Protein AF-A0A1V5JPL6-F1 (afdb_monomer_lite)

Secondary structure (DSSP, 8-state):
-EEEEETTEEEEE-TTTTT---EE-EEEEEEPSSTT---EEEEEE-TTS-EEEEE-STT---EESSPEEE---TTT--SEEEEETTEEE---TT---EEE-

Foldseek 3Di:
DDFDADPQGTWAFDPPPPVGGDTDWDFPPFADLEPPGRFTWTWDADPVRQIWIATPDPPGPQIGSFDWAQDADPPRGGRTFGDDPQKTARSYPVDGDIGGD

pLDDT: mean 85.3, std 4.7, range [61.38, 92.12]

Sequence (101 aa):
MQVRKGKRGPFLGCSNYPNCKNIMPMSLGFKCPKPDCEGEIVQQLSKRGKMFYACNKEGCDFISWTRPVEGECPDCGAKFLIKKGDKLVCPNPDCGHARED

Structure (mmCIF, N/CA/C/O backbone):
data_AF-A0A1V5JPL6-F1
#
_entry.id   AF-A0A1V5JPL6-F1
#
loop_
_atom_site.group_PDB
_atom_site.id
_atom_site.type_symbol
_atom_site.label_atom_id
_atom_site.label_alt_id
_atom_site.label_comp_id
_atom_site.label_asym_id
_atom_site.label_entity_id
_atom_site.label_seq_id
_atom_site.pdbx_PDB_ins_code
_atom_site.Cartn_x
_atom_site.Cartn_y
_atom_site.Cartn_z
_atom_site.occupancy
_atom_site.B_iso_or_equiv
_atom_site.auth_seq_id
_atom_site.auth_comp_id
_atom_site.auth_asym_id
_atom_site.auth_atom_id
_atom_site.pdbx_PDB_model_num
ATOM 1 N N . MET A 1 1 ? 17.466 12.613 -10.156 1.00 78.00 1 MET A N 1
ATOM 2 C CA . MET A 1 1 ? 16.962 11.227 -10.027 1.00 78.00 1 MET A CA 1
ATOM 3 C C . MET A 1 1 ? 16.241 10.833 -11.303 1.00 78.00 1 MET A C 1
ATOM 5 O O . MET A 1 1 ? 15.792 11.720 -12.014 1.00 78.00 1 MET A O 1
ATOM 9 N N . GLN A 1 2 ? 16.142 9.537 -11.601 1.00 84.06 2 GLN A N 1
ATOM 10 C CA . GLN A 1 2 ? 15.427 9.016 -12.771 1.00 84.06 2 GLN A CA 1
ATOM 11 C C . GLN A 1 2 ? 14.633 7.758 -12.404 1.00 84.06 2 GLN A C 1
ATOM 13 O O . GLN A 1 2 ? 15.089 6.960 -11.580 1.00 84.06 2 GLN A O 1
ATOM 18 N N . VAL A 1 3 ? 13.464 7.570 -13.023 1.00 84.31 3 VAL A N 1
ATOM 19 C CA . VAL A 1 3 ? 12.680 6.334 -12.894 1.00 84.31 3 VAL A CA 1
ATOM 20 C C . VAL A 1 3 ? 13.380 5.233 -13.684 1.00 84.31 3 VAL A C 1
ATOM 22 O O . VAL A 1 3 ? 13.599 5.353 -14.887 1.00 84.31 3 VAL A O 1
ATOM 25 N N . ARG A 1 4 ? 13.751 4.151 -13.004 1.00 83.12 4 ARG A N 1
ATOM 26 C CA . ARG A 1 4 ? 14.427 2.987 -13.588 1.00 83.12 4 ARG A CA 1
ATOM 27 C C . ARG A 1 4 ? 13.552 1.755 -13.408 1.00 83.12 4 ARG A C 1
ATOM 29 O O . ARG A 1 4 ? 12.829 1.658 -12.426 1.00 83.12 4 ARG A O 1
ATOM 36 N N . LYS A 1 5 ? 13.615 0.796 -14.333 1.00 82.50 5 LYS A N 1
ATOM 37 C CA . LYS A 1 5 ? 12.899 -0.486 -14.215 1.00 82.50 5 LYS A CA 1
ATOM 38 C C . LYS A 1 5 ? 13.822 -1.543 -13.609 1.00 82.50 5 LYS A C 1
ATOM 40 O O . LYS A 1 5 ? 14.918 -1.765 -14.111 1.00 82.50 5 LYS A O 1
ATOM 45 N N . GLY A 1 6 ? 13.381 -2.192 -12.535 1.00 78.06 6 GLY A N 1
ATOM 46 C CA . GLY A 1 6 ? 14.061 -3.335 -11.929 1.00 78.06 6 GLY A CA 1
ATOM 47 C C . GLY A 1 6 ? 13.170 -4.576 -11.899 1.00 78.06 6 GLY A C 1
ATOM 48 O O . GLY A 1 6 ? 11.983 -4.515 -12.209 1.00 78.06 6 GLY A O 1
ATOM 49 N N . LYS A 1 7 ? 13.724 -5.708 -11.445 1.00 76.94 7 LYS A N 1
ATOM 50 C CA . LYS A 1 7 ? 12.992 -6.988 -11.317 1.00 76.94 7 LYS A CA 1
ATOM 51 C C . LYS A 1 7 ? 11.719 -6.904 -10.464 1.00 76.94 7 LYS A C 1
ATOM 53 O O . LYS A 1 7 ? 10.834 -7.733 -10.605 1.00 76.94 7 LYS A O 1
ATOM 58 N N . ARG A 1 8 ? 11.648 -5.931 -9.554 1.00 73.50 8 ARG A N 1
ATOM 59 C CA . ARG A 1 8 ? 10.542 -5.743 -8.601 1.00 73.50 8 ARG A CA 1
ATOM 60 C C . ARG A 1 8 ? 9.619 -4.575 -8.977 1.00 73.50 8 ARG A C 1
ATOM 62 O O . ARG A 1 8 ? 8.783 -4.165 -8.179 1.00 73.50 8 ARG A O 1
ATOM 69 N N . GLY A 1 9 ? 9.771 -4.040 -10.189 1.00 74.94 9 GLY A N 1
ATOM 70 C CA . GLY A 1 9 ? 9.022 -2.893 -10.689 1.00 74.94 9 GLY A CA 1
ATOM 71 C C . GLY A 1 9 ? 9.883 -1.644 -10.897 1.00 74.94 9 GLY A C 1
ATOM 72 O O . GLY A 1 9 ? 11.110 -1.690 -10.740 1.00 74.94 9 GLY A O 1
ATOM 73 N N . PRO A 1 10 ? 9.251 -0.535 -11.313 1.00 81.31 10 PRO A N 1
ATOM 74 C CA . PRO A 1 10 ? 9.916 0.752 -11.442 1.00 81.31 10 PRO A CA 1
ATOM 75 C C . PRO A 1 10 ? 10.308 1.303 -10.066 1.00 81.31 10 PRO A C 1
ATOM 77 O O . PRO A 1 10 ? 9.562 1.127 -9.112 1.00 81.31 10 PRO A O 1
ATOM 80 N N . PHE A 1 11 ? 11.463 1.959 -9.975 1.00 83.38 11 PHE A N 1
ATOM 81 C CA . PHE A 1 11 ? 11.964 2.606 -8.763 1.00 83.38 11 PHE A CA 1
ATOM 82 C C . PHE A 1 11 ? 12.643 3.939 -9.100 1.00 83.38 11 PHE A C 1
ATOM 84 O O . PHE A 1 11 ? 13.192 4.110 -10.194 1.00 83.38 11 PHE A O 1
ATOM 91 N N . LEU A 1 12 ? 12.644 4.879 -8.152 1.00 84.50 12 LEU A N 1
ATOM 92 C CA . LEU A 1 12 ? 13.303 6.173 -8.317 1.00 84.50 12 LEU A CA 1
ATOM 93 C C . LEU A 1 12 ? 14.777 6.070 -7.907 1.00 84.50 12 LEU A C 1
ATOM 95 O O . LEU A 1 12 ? 15.106 5.988 -6.726 1.00 84.50 12 LEU A O 1
ATOM 99 N N . GLY A 1 13 ? 15.675 6.048 -8.891 1.00 85.88 13 GLY A N 1
ATOM 100 C CA . GLY A 1 13 ? 17.111 5.886 -8.674 1.00 85.88 13 GLY A CA 1
ATOM 101 C C . GLY A 1 13 ? 17.913 7.180 -8.819 1.00 85.88 13 GLY A C 1
ATOM 102 O O . GLY A 1 13 ? 17.520 8.128 -9.508 1.00 85.88 13 GLY A O 1
ATOM 103 N N . CYS A 1 14 ? 19.100 7.190 -8.214 1.00 85.56 14 CYS A N 1
ATOM 104 C CA . CYS A 1 14 ? 20.169 8.146 -8.501 1.00 85.56 14 CYS A CA 1
ATOM 105 C C . CYS A 1 14 ? 20.430 8.281 -10.019 1.00 85.56 14 CYS A C 1
ATOM 107 O O . CYS A 1 14 ? 20.399 7.295 -10.763 1.00 85.56 14 CYS A O 1
ATOM 109 N N . SER A 1 15 ? 20.746 9.494 -10.489 1.00 85.56 15 SER A N 1
ATOM 110 C CA . SER A 1 15 ? 21.099 9.714 -11.903 1.00 85.56 15 SER A CA 1
ATOM 111 C C . SER A 1 15 ? 22.357 8.919 -12.290 1.00 85.56 15 SER A C 1
ATOM 113 O O . SER A 1 15 ? 22.377 8.293 -13.343 1.00 85.56 15 SER A O 1
ATOM 115 N N . ASN A 1 16 ? 23.339 8.833 -11.383 1.00 86.25 16 ASN A N 1
ATOM 116 C CA . ASN A 1 16 ? 24.617 8.133 -11.572 1.00 86.25 16 ASN A CA 1
ATOM 117 C C . ASN A 1 16 ? 24.575 6.627 -11.206 1.00 86.25 16 ASN A C 1
ATOM 119 O O . ASN A 1 16 ? 25.544 6.060 -10.706 1.00 86.25 16 ASN A O 1
ATOM 123 N N . TYR A 1 17 ? 23.426 5.967 -11.355 1.00 81.31 17 TYR A N 1
ATOM 124 C CA . TYR A 1 17 ? 23.316 4.512 -11.179 1.00 81.31 17 TYR A CA 1
ATOM 125 C C . TYR A 1 17 ? 24.042 3.792 -12.336 1.00 81.31 17 TYR A C 1
ATOM 127 O O . TYR A 1 17 ? 23.856 4.214 -13.480 1.00 81.31 17 TYR A O 1
ATOM 135 N N . PRO A 1 18 ? 24.825 2.716 -12.098 1.00 79.81 18 PRO A N 1
ATOM 136 C CA . PRO A 1 18 ? 24.884 1.878 -10.889 1.00 79.81 18 PRO A CA 1
ATOM 137 C C . PRO A 1 18 ? 25.897 2.308 -9.810 1.00 79.81 18 PRO A C 1
ATOM 139 O O . PRO A 1 18 ? 25.935 1.671 -8.756 1.00 79.81 18 PRO A O 1
ATOM 142 N N . ASN A 1 19 ? 26.684 3.368 -10.035 1.00 84.12 19 ASN A N 1
ATOM 143 C CA . ASN A 1 19 ? 27.687 3.851 -9.073 1.00 84.12 19 ASN A CA 1
ATOM 144 C C . ASN A 1 19 ? 27.043 4.401 -7.787 1.00 84.12 19 ASN A C 1
ATOM 146 O O . ASN A 1 19 ? 27.504 4.112 -6.688 1.00 84.12 19 ASN A O 1
ATOM 150 N N . CYS A 1 20 ? 25.924 5.124 -7.906 1.00 82.56 20 CYS A N 1
ATOM 151 C CA . CYS A 1 20 ? 25.061 5.468 -6.774 1.00 82.56 20 CYS A CA 1
ATOM 152 C C . CYS A 1 20 ? 23.842 4.532 -6.731 1.00 82.56 20 CYS A C 1
ATOM 154 O O . CYS A 1 20 ? 22.971 4.595 -7.601 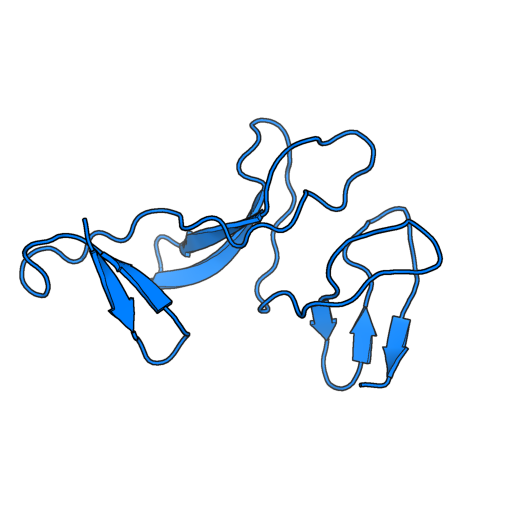1.00 82.56 20 CYS A O 1
ATOM 156 N N . LYS A 1 21 ? 23.750 3.694 -5.690 1.00 77.38 21 LYS A N 1
ATOM 157 C CA . LYS A 1 21 ? 22.637 2.748 -5.457 1.00 77.38 21 LYS A CA 1
ATOM 158 C C . LYS A 1 21 ? 21.524 3.309 -4.564 1.00 77.38 21 LYS A C 1
ATOM 160 O O . LYS A 1 21 ? 20.687 2.543 -4.094 1.00 77.38 21 LYS A O 1
ATOM 165 N N . ASN A 1 22 ? 21.514 4.621 -4.317 1.00 81.62 22 ASN A N 1
ATOM 166 C CA . ASN A 1 22 ? 20.461 5.243 -3.525 1.00 81.62 22 ASN A CA 1
ATOM 167 C C . ASN A 1 22 ? 19.126 5.201 -4.289 1.00 81.62 22 ASN A C 1
ATOM 169 O O . ASN A 1 22 ? 19.068 5.557 -5.473 1.00 81.62 22 ASN A O 1
ATOM 173 N N . I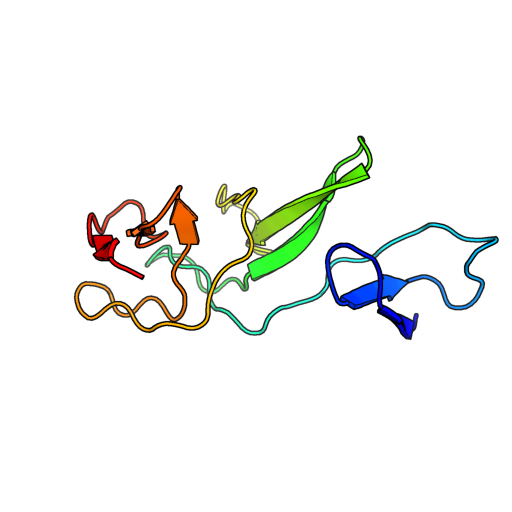LE A 1 23 ? 18.078 4.749 -3.603 1.00 81.56 23 ILE A N 1
ATOM 174 C CA . ILE A 1 23 ? 16.716 4.622 -4.121 1.00 81.56 23 ILE A CA 1
ATOM 175 C C . ILE A 1 23 ? 15.834 5.493 -3.239 1.00 81.56 23 ILE A C 1
ATOM 177 O O . ILE A 1 23 ? 15.821 5.317 -2.024 1.00 81.56 23 ILE A O 1
ATOM 181 N N . MET A 1 24 ? 15.114 6.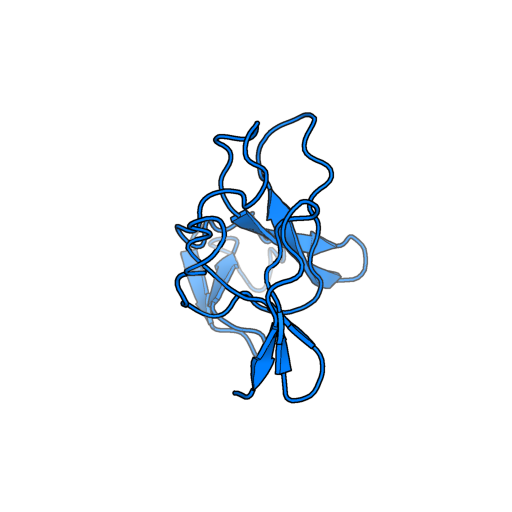426 -3.851 1.00 80.31 24 MET A N 1
ATOM 182 C CA . MET A 1 24 ? 14.176 7.278 -3.131 1.00 80.31 24 MET A CA 1
ATOM 183 C C . MET A 1 24 ? 12.7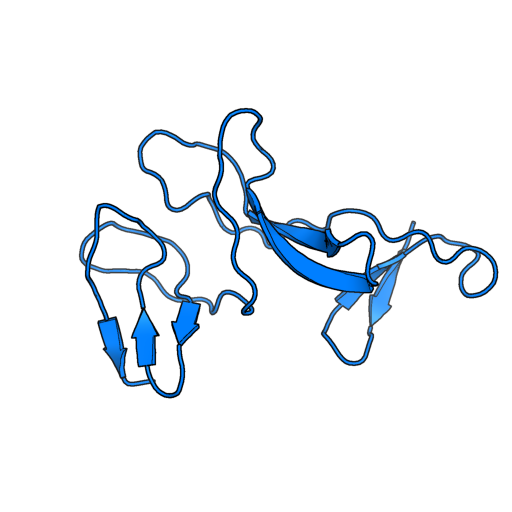60 6.701 -3.142 1.00 80.31 24 MET A C 1
ATOM 185 O O . MET A 1 24 ? 12.426 5.928 -4.049 1.00 80.31 24 MET A O 1
ATOM 189 N N . PRO A 1 25 ? 11.927 7.097 -2.161 1.00 81.44 25 PRO A N 1
ATOM 190 C CA . PRO A 1 25 ? 10.512 6.779 -2.164 1.00 81.44 25 PRO A CA 1
ATOM 191 C C . PRO A 1 25 ? 9.860 7.229 -3.471 1.00 81.44 25 PRO A C 1
ATOM 193 O O . PRO A 1 25 ? 10.106 8.339 -3.943 1.00 81.44 25 PRO A O 1
ATOM 196 N N . MET A 1 26 ? 9.023 6.373 -4.047 1.00 83.75 26 MET A N 1
ATOM 197 C CA . MET A 1 26 ? 8.211 6.713 -5.215 1.00 83.75 26 MET A CA 1
ATOM 198 C C . MET A 1 26 ? 6.740 6.607 -4.836 1.00 83.75 26 MET A C 1
ATOM 200 O O . MET A 1 26 ? 6.297 5.540 -4.408 1.00 83.75 26 MET A O 1
ATOM 204 N N . SER A 1 27 ? 5.987 7.695 -4.982 1.00 85.50 27 SER A N 1
ATOM 205 C CA . SER A 1 27 ? 4.537 7.672 -4.802 1.00 85.50 27 SER A CA 1
ATOM 206 C C . SER A 1 27 ? 3.892 6.800 -5.872 1.00 85.50 27 SER A C 1
ATOM 208 O O . SER A 1 27 ? 4.236 6.863 -7.053 1.00 85.50 27 SER A O 1
ATOM 210 N N . LEU A 1 28 ? 2.966 5.948 -5.439 1.00 84.12 28 LEU A N 1
ATOM 211 C CA . LEU A 1 28 ? 2.166 5.125 -6.343 1.00 84.12 28 LEU A CA 1
ATOM 212 C C . LEU A 1 28 ? 0.856 5.809 -6.753 1.00 84.12 28 LEU A C 1
ATOM 214 O O . LEU A 1 28 ? 0.128 5.262 -7.571 1.00 84.12 28 LEU A O 1
ATOM 218 N N . GLY A 1 29 ? 0.541 6.969 -6.167 1.00 85.00 29 GLY A N 1
ATOM 219 C CA . GLY A 1 29 ? -0.733 7.667 -6.360 1.00 85.00 29 GLY A CA 1
ATOM 220 C C . GLY A 1 29 ? -1.902 7.072 -5.567 1.00 85.00 29 GLY A C 1
ATOM 221 O O . GLY A 1 29 ? -3.038 7.516 -5.715 1.00 85.00 29 GLY A O 1
ATOM 222 N N . PHE A 1 30 ? -1.652 6.079 -4.709 1.00 88.38 30 PHE A N 1
ATOM 223 C CA . PHE A 1 30 ? -2.668 5.543 -3.807 1.00 88.38 30 PHE A CA 1
ATOM 224 C C . PHE A 1 30 ? -2.717 6.339 -2.506 1.00 88.38 30 PHE A C 1
ATOM 226 O O . PHE A 1 30 ? -1.687 6.535 -1.859 1.00 88.38 30 PHE A O 1
ATOM 233 N N . LYS A 1 31 ? -3.918 6.733 -2.081 1.00 88.75 31 LYS A N 1
ATOM 234 C CA . LYS A 1 31 ? -4.133 7.324 -0.755 1.00 88.75 31 LYS A CA 1
ATOM 235 C C . LYS A 1 31 ? -3.985 6.283 0.346 1.00 88.75 31 LYS A C 1
ATOM 237 O O . LYS A 1 31 ? -4.222 5.101 0.113 1.00 88.75 31 LYS A O 1
ATOM 242 N N . CYS A 1 32 ? -3.603 6.721 1.540 1.00 89.19 32 CYS A N 1
ATOM 243 C CA . CYS A 1 32 ? -3.537 5.866 2.712 1.00 89.19 32 CYS A CA 1
ATOM 244 C C . CYS A 1 32 ? -4.917 5.244 2.986 1.00 89.19 32 CYS A C 1
ATOM 246 O O . CYS A 1 32 ? -5.928 5.936 2.892 1.00 89.19 32 CYS A O 1
ATOM 248 N N . PRO A 1 33 ? -4.984 3.948 3.321 1.00 86.38 33 PRO A N 1
ATOM 249 C CA . PRO A 1 33 ? -6.256 3.279 3.567 1.00 86.38 33 PRO A CA 1
ATOM 250 C C . PRO A 1 33 ? -6.829 3.561 4.959 1.00 86.38 33 PRO A C 1
ATOM 252 O O . PRO A 1 33 ? -7.947 3.143 5.243 1.00 86.38 33 PRO A O 1
ATOM 255 N N . LYS A 1 34 ? -6.072 4.226 5.842 1.00 86.19 34 LYS A N 1
ATOM 256 C CA . LYS A 1 34 ? -6.569 4.627 7.159 1.00 86.19 34 LYS A CA 1
ATOM 257 C C . LYS A 1 34 ? -7.489 5.846 7.003 1.00 86.19 34 LYS A C 1
ATOM 259 O O . LYS A 1 34 ? -7.047 6.825 6.403 1.00 86.19 34 LYS A O 1
ATOM 264 N N . PRO A 1 35 ? -8.702 5.832 7.583 1.00 79.06 35 PRO A N 1
ATOM 265 C CA . PRO A 1 35 ? -9.660 6.932 7.447 1.00 79.06 35 PRO A CA 1
ATOM 266 C C . PRO A 1 35 ? -9.137 8.254 8.030 1.00 79.06 35 PRO A C 1
ATOM 268 O O . PRO A 1 35 ? -9.423 9.315 7.490 1.00 79.06 35 PRO A O 1
ATOM 271 N N . ASP A 1 36 ? -8.300 8.184 9.069 1.00 83.69 36 ASP A N 1
ATOM 272 C CA . ASP A 1 36 ? -7.676 9.349 9.717 1.00 83.69 36 ASP A CA 1
ATOM 273 C C . ASP A 1 36 ? -6.342 9.772 9.059 1.00 83.69 36 ASP A C 1
ATOM 275 O O . ASP A 1 36 ? -5.551 10.532 9.612 1.00 83.69 36 ASP A O 1
ATOM 279 N N . CYS A 1 37 ? -6.024 9.248 7.869 1.00 86.50 37 CYS A N 1
ATOM 280 C CA . CYS A 1 37 ? -4.751 9.517 7.212 1.00 86.50 37 CYS A CA 1
ATOM 281 C C . CYS A 1 37 ? -4.926 9.981 5.767 1.00 86.50 37 CYS A C 1
ATOM 283 O O . CYS A 1 37 ? -5.231 9.212 4.864 1.00 86.50 37 CYS A O 1
ATOM 285 N N . GLU A 1 38 ? -4.586 11.241 5.519 1.00 85.44 38 GLU A N 1
ATOM 286 C CA . GLU A 1 38 ? -4.527 11.807 4.164 1.00 85.44 38 GLU A CA 1
ATOM 287 C C . GLU A 1 38 ? -3.181 11.569 3.462 1.00 85.44 38 GLU A C 1
ATOM 289 O O . GLU A 1 38 ? -2.874 12.205 2.457 1.00 85.44 38 GLU A O 1
ATOM 294 N N . GLY A 1 39 ? -2.333 10.702 4.018 1.00 89.06 39 GLY A N 1
ATOM 295 C CA . GLY A 1 39 ? -1.046 10.381 3.417 1.00 89.06 39 GLY A CA 1
ATOM 296 C C . GLY A 1 39 ? -1.181 9.602 2.112 1.00 89.06 39 GLY A C 1
ATOM 297 O O . GLY A 1 39 ? -2.256 9.138 1.733 1.00 89.06 39 GLY A O 1
ATOM 298 N N . GLU A 1 40 ? -0.050 9.395 1.450 1.00 90.94 40 GLU A N 1
ATOM 299 C CA . GLU A 1 40 ? 0.033 8.597 0.229 1.00 90.94 40 GLU A CA 1
ATOM 300 C C . GLU A 1 40 ? 0.918 7.375 0.438 1.00 90.94 40 GLU A C 1
ATOM 302 O O . GLU A 1 40 ? 1.884 7.402 1.208 1.00 90.94 40 GLU A O 1
ATOM 307 N N . ILE A 1 41 ? 0.602 6.300 -0.277 1.00 91.25 41 ILE A N 1
ATOM 308 C CA . ILE A 1 41 ? 1.407 5.090 -0.289 1.00 91.25 41 ILE A CA 1
ATOM 309 C C . ILE A 1 41 ? 2.581 5.282 -1.239 1.00 91.25 41 ILE A C 1
ATOM 311 O O . ILE A 1 41 ? 2.433 5.470 -2.452 1.00 91.25 41 ILE A O 1
ATOM 315 N N . VAL A 1 42 ? 3.769 5.183 -0.660 1.00 91.19 42 VAL A N 1
ATOM 316 C CA . VAL A 1 42 ? 5.044 5.252 -1.357 1.00 91.19 42 VAL A CA 1
ATOM 317 C C . VAL A 1 42 ? 5.719 3.887 -1.339 1.00 91.19 42 VAL A C 1
ATOM 319 O O . VAL A 1 42 ? 5.691 3.156 -0.346 1.00 91.19 42 VAL A O 1
ATOM 322 N N . GLN A 1 43 ? 6.356 3.536 -2.448 1.00 90.00 43 GLN A N 1
ATOM 323 C CA . GLN A 1 43 ? 7.271 2.409 -2.506 1.00 90.00 43 GLN A CA 1
ATOM 324 C C . GLN A 1 43 ? 8.615 2.824 -1.905 1.00 90.00 43 GLN A C 1
ATOM 326 O O . GLN A 1 43 ? 9.217 3.792 -2.363 1.00 90.00 43 GLN A O 1
ATOM 331 N N . GLN A 1 44 ? 9.105 2.066 -0.927 1.00 87.81 44 GLN A N 1
ATOM 332 C CA . GLN A 1 44 ? 10.373 2.303 -0.240 1.00 87.81 44 GLN A CA 1
ATOM 333 C C . GLN A 1 44 ? 11.249 1.046 -0.204 1.00 87.81 44 GLN A C 1
ATOM 335 O O . GLN A 1 44 ? 10.788 -0.081 -0.413 1.00 87.81 44 GLN A O 1
ATOM 340 N N . LEU A 1 45 ? 12.543 1.243 0.063 1.00 85.69 45 LEU A N 1
ATOM 341 C CA . LEU A 1 45 ? 13.512 0.167 0.244 1.00 85.69 45 LEU A CA 1
ATOM 342 C C . LEU A 1 45 ? 13.915 0.071 1.715 1.00 85.69 45 LEU A C 1
ATOM 344 O O . LEU A 1 45 ? 14.353 1.039 2.327 1.00 85.69 45 LEU A O 1
ATOM 348 N N . SER A 1 46 ? 13.797 -1.120 2.287 1.00 86.25 46 SER A N 1
ATOM 349 C CA . SER A 1 46 ? 14.275 -1.392 3.639 1.00 86.25 46 SER A CA 1
ATOM 350 C C . SER A 1 46 ? 15.804 -1.359 3.674 1.00 86.25 46 SER A C 1
ATOM 352 O O . SER A 1 46 ? 16.459 -1.612 2.661 1.00 86.25 46 SER A O 1
ATOM 354 N N . LYS A 1 47 ? 16.389 -1.174 4.864 1.00 82.56 47 LYS A N 1
ATOM 355 C CA . LYS A 1 47 ? 17.845 -1.257 5.098 1.00 82.56 47 LYS A CA 1
ATOM 356 C C . LYS A 1 47 ? 18.465 -2.563 4.572 1.00 82.56 47 LYS A C 1
ATOM 358 O O . LYS A 1 47 ? 19.622 -2.588 4.177 1.00 82.56 47 LYS A O 1
ATOM 363 N N . ARG A 1 48 ? 17.678 -3.646 4.524 1.00 82.88 48 ARG A N 1
ATOM 364 C CA . ARG A 1 48 ? 18.064 -4.964 3.977 1.00 82.88 48 ARG A CA 1
ATOM 365 C C . ARG A 1 48 ? 17.853 -5.112 2.462 1.00 82.88 48 ARG A C 1
ATOM 367 O O . ARG A 1 48 ? 17.964 -6.213 1.933 1.00 82.88 48 ARG A O 1
ATOM 374 N N . GLY A 1 49 ? 17.477 -4.048 1.757 1.00 80.06 49 GLY A N 1
ATOM 375 C CA . GLY A 1 49 ? 17.245 -4.073 0.314 1.00 80.06 49 GLY A CA 1
ATOM 376 C C . GLY A 1 49 ? 15.939 -4.747 -0.118 1.00 80.06 49 GLY A C 1
ATOM 377 O O . GLY A 1 49 ? 15.796 -5.089 -1.292 1.00 80.06 49 GLY A O 1
ATOM 378 N N . LYS A 1 50 ? 14.985 -4.978 0.794 1.00 85.38 50 LYS A N 1
ATOM 379 C CA . LYS A 1 50 ? 13.631 -5.462 0.459 1.00 85.38 50 LYS A CA 1
ATOM 380 C C . LYS A 1 50 ? 12.716 -4.278 0.153 1.00 85.38 50 LYS A C 1
ATOM 382 O O . LYS A 1 50 ? 12.764 -3.289 0.875 1.00 85.38 50 LYS A O 1
ATOM 387 N N . MET A 1 51 ? 11.905 -4.379 -0.899 1.00 85.56 51 MET A N 1
ATOM 388 C CA . MET A 1 51 ? 10.894 -3.359 -1.193 1.00 85.56 51 MET A CA 1
ATOM 389 C C . MET A 1 51 ? 9.686 -3.543 -0.283 1.00 85.56 51 MET A C 1
ATOM 391 O O . MET A 1 51 ? 9.285 -4.677 -0.022 1.00 85.56 51 MET A O 1
ATOM 395 N N . PHE A 1 52 ? 9.131 -2.430 0.172 1.00 90.69 52 PHE A N 1
ATOM 396 C CA . PHE A 1 52 ? 7.890 -2.372 0.927 1.00 90.69 52 PHE A CA 1
ATOM 397 C C . PHE A 1 52 ? 7.115 -1.113 0.533 1.00 90.69 52 PHE A C 1
ATOM 399 O O . PHE A 1 52 ? 7.650 -0.208 -0.108 1.00 90.69 52 PHE A O 1
ATOM 406 N N . TYR A 1 53 ? 5.845 -1.077 0.894 1.00 91.31 53 TYR A N 1
ATOM 407 C CA . TYR A 1 53 ? 4.912 -0.012 0.571 1.00 91.31 53 TYR A CA 1
ATOM 408 C C . TYR A 1 53 ? 4.398 0.551 1.879 1.00 91.31 53 TYR A C 1
ATOM 410 O O . TYR A 1 53 ? 3.802 -0.179 2.662 1.00 91.31 53 TYR A O 1
ATOM 418 N N . ALA A 1 54 ? 4.666 1.820 2.140 1.00 91.50 54 ALA A N 1
ATOM 419 C CA . ALA A 1 54 ? 4.285 2.449 3.394 1.00 91.50 54 ALA A CA 1
ATOM 420 C C . ALA A 1 54 ? 3.649 3.806 3.144 1.00 91.50 54 ALA A C 1
ATOM 422 O O . ALA A 1 54 ? 3.852 4.412 2.091 1.00 91.50 54 ALA A O 1
ATOM 423 N N . CYS A 1 55 ? 2.877 4.273 4.117 1.00 92.12 55 CYS A N 1
ATOM 424 C CA . CYS A 1 55 ? 2.386 5.642 4.099 1.00 92.12 55 CYS A CA 1
ATOM 425 C C . CYS A 1 55 ? 3.555 6.622 4.283 1.00 92.12 55 CYS A C 1
ATOM 427 O O . CYS A 1 55 ? 4.446 6.378 5.092 1.00 92.12 55 CYS A O 1
ATOM 429 N N . ASN A 1 56 ? 3.553 7.730 3.542 1.00 90.38 56 ASN A N 1
ATOM 430 C CA . ASN A 1 56 ? 4.542 8.803 3.689 1.00 90.38 56 ASN A CA 1
ATOM 431 C C . ASN A 1 56 ? 4.252 9.738 4.886 1.00 90.38 56 ASN A C 1
ATOM 433 O O . ASN A 1 56 ? 5.096 10.537 5.270 1.00 90.38 56 ASN A O 1
ATOM 437 N N . LYS A 1 57 ? 3.049 9.690 5.471 1.00 90.75 57 LYS A N 1
ATOM 438 C CA . LYS A 1 57 ? 2.656 10.626 6.536 1.00 90.75 57 LYS A CA 1
ATOM 439 C C . LYS A 1 57 ? 3.260 10.208 7.881 1.00 90.75 57 LYS A C 1
ATOM 441 O O . LYS A 1 57 ? 3.112 9.056 8.295 1.00 90.75 57 LYS A O 1
ATOM 446 N N . GLU A 1 58 ? 3.902 11.151 8.568 1.00 82.81 58 GLU A N 1
ATOM 447 C CA . GLU A 1 58 ? 4.433 10.943 9.919 1.00 82.81 58 GLU A CA 1
ATOM 448 C C . GLU A 1 58 ? 3.293 10.596 10.892 1.00 82.81 58 GLU A C 1
ATOM 450 O O . GLU A 1 58 ? 2.217 11.188 10.840 1.00 82.81 58 GLU A O 1
ATOM 455 N N . GLY A 1 59 ? 3.500 9.583 11.738 1.00 84.38 59 GLY A N 1
ATOM 456 C CA . GLY A 1 59 ? 2.470 9.038 12.635 1.00 84.38 59 GLY A CA 1
ATOM 457 C C . GLY A 1 59 ? 1.630 7.896 12.045 1.00 84.38 59 GLY A C 1
ATOM 458 O O . GLY A 1 59 ? 0.924 7.209 12.783 1.00 84.38 59 GLY A O 1
ATOM 459 N N . CYS A 1 60 ? 1.728 7.615 10.741 1.00 88.62 60 CYS A N 1
ATOM 460 C CA . CYS A 1 60 ? 1.021 6.489 10.135 1.00 88.62 60 CYS A CA 1
ATOM 461 C C . CYS A 1 60 ? 1.891 5.225 10.046 1.00 88.62 60 CYS A C 1
ATOM 463 O O . CYS A 1 60 ? 2.704 5.083 9.140 1.00 88.62 60 CYS A O 1
ATOM 465 N N . ASP A 1 61 ? 1.614 4.234 10.895 1.00 88.31 61 ASP A N 1
ATOM 466 C CA . ASP A 1 61 ? 2.330 2.941 10.911 1.00 88.31 61 ASP A CA 1
ATOM 467 C C . ASP A 1 61 ? 1.897 1.942 9.807 1.00 88.31 61 ASP A C 1
ATOM 469 O O . ASP A 1 61 ? 2.005 0.728 9.941 1.00 88.31 61 ASP A O 1
ATOM 473 N N . PHE A 1 62 ? 1.317 2.420 8.704 1.00 90.00 62 PHE A N 1
ATOM 474 C CA . PHE A 1 62 ? 0.868 1.522 7.635 1.00 90.00 62 PHE A CA 1
ATOM 475 C C . PHE A 1 62 ? 2.057 1.029 6.802 1.00 90.00 62 PHE A C 1
ATOM 477 O O . PHE A 1 62 ? 2.720 1.830 6.139 1.00 90.00 62 PHE A O 1
ATOM 484 N N . ILE A 1 63 ? 2.279 -0.290 6.790 1.00 90.62 63 ILE A N 1
ATOM 485 C CA . ILE A 1 63 ? 3.341 -0.964 6.035 1.00 90.62 63 ILE A CA 1
ATOM 486 C C . ILE A 1 63 ? 2.779 -2.227 5.368 1.00 90.62 63 ILE A C 1
ATOM 488 O O . ILE A 1 63 ? 2.149 -3.062 6.011 1.00 90.62 63 ILE A O 1
ATOM 492 N N . SER A 1 64 ? 3.077 -2.408 4.083 1.00 89.81 64 SER A N 1
ATOM 493 C CA . SER A 1 64 ? 2.774 -3.603 3.297 1.00 89.81 64 SER A CA 1
ATOM 494 C C . SER A 1 64 ? 4.027 -4.134 2.604 1.00 89.81 64 SER A C 1
ATOM 496 O O . SER A 1 64 ? 4.788 -3.394 1.984 1.00 89.81 64 SER A O 1
ATOM 498 N N . TRP A 1 65 ? 4.227 -5.448 2.662 1.00 89.88 65 TRP A N 1
ATOM 499 C CA . TRP A 1 65 ? 5.313 -6.140 1.957 1.00 89.88 65 TRP A CA 1
ATOM 500 C C . TRP A 1 65 ? 4.934 -6.582 0.545 1.00 89.88 65 TRP A C 1
ATOM 502 O O . TRP A 1 65 ? 5.807 -6.952 -0.241 1.00 89.88 65 TRP A O 1
ATOM 512 N N . THR A 1 66 ? 3.646 -6.525 0.220 1.00 87.69 66 THR A N 1
ATOM 513 C CA . THR A 1 66 ? 3.130 -6.897 -1.093 1.00 87.69 66 THR A CA 1
ATOM 514 C C . THR A 1 66 ? 2.727 -5.650 -1.855 1.00 87.69 66 THR A C 1
ATOM 516 O O . THR A 1 66 ? 2.277 -4.656 -1.276 1.00 87.69 66 THR A O 1
ATOM 519 N N . ARG A 1 67 ? 2.893 -5.711 -3.176 1.00 86.50 67 ARG A N 1
ATOM 520 C CA . ARG A 1 67 ? 2.499 -4.631 -4.068 1.00 86.50 67 ARG A CA 1
ATOM 521 C C . ARG A 1 67 ? 0.989 -4.380 -3.969 1.00 86.50 67 ARG A C 1
ATOM 523 O O . ARG A 1 67 ? 0.233 -5.338 -4.130 1.00 86.50 67 ARG A O 1
ATOM 530 N N . PRO A 1 68 ? 0.562 -3.130 -3.723 1.00 89.38 68 PRO A N 1
ATOM 531 C CA . PRO A 1 68 ? -0.842 -2.772 -3.809 1.00 89.38 68 PRO A CA 1
ATOM 532 C C . PRO A 1 68 ? -1.320 -2.912 -5.257 1.00 89.38 68 PRO A C 1
ATOM 534 O O . PRO A 1 68 ? -0.619 -2.532 -6.200 1.00 89.38 68 PRO A O 1
ATOM 537 N N . VAL A 1 69 ? -2.494 -3.504 -5.405 1.00 87.94 69 VAL A N 1
ATOM 538 C CA . VAL A 1 69 ? -3.195 -3.728 -6.665 1.00 87.94 69 VAL A CA 1
ATOM 539 C C . VAL A 1 69 ? -4.271 -2.660 -6.787 1.00 87.94 69 VAL A C 1
ATOM 541 O O . VAL A 1 69 ? -4.977 -2.382 -5.817 1.00 87.94 69 VAL A O 1
ATOM 544 N N . GLU A 1 70 ? -4.381 -2.054 -7.966 1.00 87.19 70 GLU A N 1
ATOM 54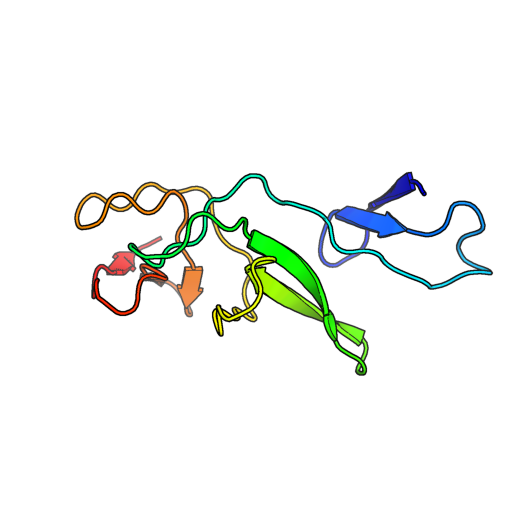5 C CA . GLU A 1 70 ? -5.449 -1.102 -8.275 1.00 87.19 70 GLU A CA 1
ATOM 546 C C . GLU A 1 70 ? -6.806 -1.785 -8.078 1.00 87.19 70 GLU A C 1
ATOM 548 O O . GLU A 1 70 ? -7.085 -2.831 -8.664 1.00 87.19 70 GLU A O 1
ATOM 553 N N . GLY A 1 71 ? -7.637 -1.231 -7.198 1.00 85.81 71 GLY A N 1
ATOM 554 C CA . GLY A 1 71 ? -8.908 -1.848 -6.848 1.00 85.81 71 GLY A CA 1
ATOM 555 C C . GLY A 1 71 ? -9.624 -1.055 -5.776 1.00 85.81 71 GLY A C 1
ATOM 556 O O . GLY A 1 71 ? -9.072 -0.823 -4.704 1.00 85.81 71 GLY A O 1
ATOM 557 N N . GLU A 1 72 ? -10.854 -0.648 -6.067 1.00 85.31 72 GLU A N 1
ATOM 558 C CA . GLU A 1 72 ? -11.673 0.091 -5.116 1.00 85.31 72 GLU A CA 1
ATOM 559 C C . GLU A 1 72 ? -12.419 -0.871 -4.186 1.00 85.31 72 GLU A C 1
ATOM 561 O O . GLU A 1 72 ? -13.075 -1.814 -4.634 1.00 85.31 72 GLU A O 1
ATOM 566 N N . CYS A 1 73 ? -12.287 -0.651 -2.879 1.00 86.81 73 CYS A N 1
ATOM 567 C CA . CYS A 1 73 ? -13.017 -1.405 -1.871 1.00 86.81 73 CYS A CA 1
ATOM 568 C C . CYS A 1 73 ? -14.439 -0.831 -1.735 1.00 86.81 73 CYS A C 1
ATOM 570 O O . CYS A 1 73 ? -14.562 0.340 -1.371 1.00 86.81 73 CYS A O 1
ATOM 572 N N . PRO A 1 74 ? -15.505 -1.618 -1.968 1.00 85.44 74 PRO A N 1
ATOM 573 C CA . PRO A 1 74 ? -16.886 -1.135 -1.859 1.00 85.44 74 PRO A CA 1
ATOM 574 C C . PRO A 1 74 ? -17.310 -0.824 -0.416 1.00 85.44 74 PRO A C 1
ATOM 576 O O . PRO A 1 74 ? -18.279 -0.107 -0.204 1.00 85.44 74 PRO A O 1
ATOM 579 N N . ASP A 1 75 ? -16.585 -1.360 0.564 1.00 85.06 75 ASP A N 1
ATOM 580 C CA . ASP A 1 75 ? -16.960 -1.329 1.978 1.00 85.06 75 ASP A CA 1
ATOM 581 C C . ASP A 1 75 ? -16.409 -0.081 2.694 1.00 85.06 75 ASP A C 1
ATOM 583 O O . ASP A 1 75 ? -17.101 0.565 3.473 1.00 85.06 75 ASP A O 1
ATOM 587 N N . CYS A 1 76 ? -15.175 0.324 2.365 1.00 85.31 76 CYS A N 1
ATOM 588 C CA . CYS A 1 76 ? -14.517 1.481 2.986 1.00 85.31 76 CYS A CA 1
ATOM 589 C C . CYS A 1 76 ? -13.975 2.525 1.994 1.00 85.31 76 CYS A C 1
ATOM 591 O O . CYS A 1 76 ? -13.347 3.494 2.412 1.00 85.31 76 CYS A O 1
ATOM 593 N N . GLY A 1 77 ? -14.122 2.312 0.682 1.00 82.75 77 GLY A N 1
ATOM 594 C CA . GLY A 1 77 ? -13.654 3.246 -0.351 1.00 82.75 77 GLY A CA 1
ATOM 595 C C . GLY A 1 77 ? -12.135 3.292 -0.560 1.00 82.75 77 GLY A C 1
ATOM 596 O O . GLY A 1 77 ? -11.631 4.212 -1.207 1.00 82.75 77 GLY A O 1
ATOM 597 N N . ALA A 1 78 ? -11.375 2.328 -0.023 1.00 86.81 78 ALA A N 1
ATOM 598 C CA . ALA A 1 78 ? -9.935 2.247 -0.271 1.00 86.81 78 ALA A CA 1
ATOM 599 C C . ALA A 1 78 ? -9.661 2.130 -1.779 1.00 86.81 78 ALA A C 1
ATOM 601 O O . ALA A 1 78 ? -10.312 1.350 -2.459 1.00 86.81 78 ALA A O 1
ATOM 602 N N . LYS A 1 79 ? -8.681 2.883 -2.291 1.00 86.81 79 LYS A N 1
ATOM 603 C CA . LYS A 1 79 ? -8.333 2.961 -3.728 1.00 86.81 79 LYS A CA 1
ATOM 604 C C . LYS A 1 79 ? -7.501 1.776 -4.241 1.00 86.81 79 LYS A C 1
ATOM 606 O O . LYS A 1 79 ? -7.209 1.696 -5.434 1.00 86.81 79 LYS A O 1
ATOM 611 N N . PHE A 1 80 ? -7.049 0.915 -3.335 1.00 90.62 80 PHE A N 1
ATOM 612 C CA . PHE A 1 80 ? -6.214 -0.234 -3.656 1.00 90.62 80 PHE A CA 1
ATOM 613 C C . PHE A 1 80 ? -6.477 -1.399 -2.704 1.00 90.62 80 PHE A C 1
ATOM 615 O O . PHE A 1 80 ? -6.930 -1.215 -1.572 1.00 90.62 80 PHE A O 1
ATOM 622 N N . LEU A 1 81 ? -6.098 -2.593 -3.153 1.00 90.94 81 LEU A N 1
ATOM 623 C CA . LEU A 1 81 ? -6.151 -3.838 -2.391 1.00 90.94 81 LEU A CA 1
ATOM 624 C C . LEU A 1 81 ? -4.758 -4.468 -2.297 1.00 90.94 81 LEU A C 1
ATOM 626 O O . LEU A 1 81 ? -3.852 -4.136 -3.060 1.00 90.94 81 LEU A O 1
ATOM 630 N N . ILE A 1 82 ? -4.559 -5.382 -1.352 1.00 90.69 82 ILE A N 1
ATOM 631 C CA . ILE A 1 82 ? -3.296 -6.110 -1.185 1.00 90.69 82 ILE A CA 1
ATOM 632 C C . ILE A 1 82 ? -3.528 -7.584 -1.493 1.00 90.69 82 ILE A C 1
ATOM 634 O O . ILE A 1 82 ? -4.430 -8.204 -0.939 1.00 90.69 82 ILE A O 1
ATOM 638 N N . LYS A 1 83 ? -2.670 -8.179 -2.326 1.00 89.06 83 LYS A N 1
ATOM 639 C CA . LYS A 1 83 ? -2.707 -9.622 -2.578 1.00 89.06 83 LYS A CA 1
ATOM 640 C C . LYS A 1 83 ? -2.114 -10.400 -1.398 1.00 89.06 83 LYS A C 1
ATOM 642 O O . LYS A 1 83 ? -0.965 -10.180 -1.006 1.00 89.06 83 LYS A O 1
ATOM 647 N N . LYS A 1 84 ? -2.891 -11.323 -0.835 1.00 86.38 84 LYS A N 1
ATOM 648 C CA . LYS A 1 84 ? -2.505 -12.221 0.258 1.00 86.38 84 LYS A CA 1
ATOM 649 C C . LYS A 1 84 ? -2.788 -13.663 -0.170 1.00 86.38 84 LYS A C 1
ATOM 651 O O . LYS A 1 84 ? -3.887 -14.175 0.015 1.00 86.38 84 LYS A O 1
ATOM 656 N N . GLY A 1 85 ? -1.789 -14.303 -0.779 1.00 85.12 85 GLY A N 1
ATOM 657 C CA . GLY A 1 85 ? -1.977 -15.579 -1.478 1.00 85.12 85 GLY A CA 1
ATOM 658 C C . GLY A 1 85 ? -2.757 -15.364 -2.776 1.00 85.12 85 GLY A C 1
ATOM 659 O O . GLY A 1 85 ? -2.343 -14.547 -3.596 1.00 85.12 85 GLY A O 1
ATOM 660 N N . ASP A 1 86 ? -3.892 -16.045 -2.914 1.00 85.81 86 ASP A N 1
ATOM 661 C CA . ASP A 1 86 ? -4.800 -15.949 -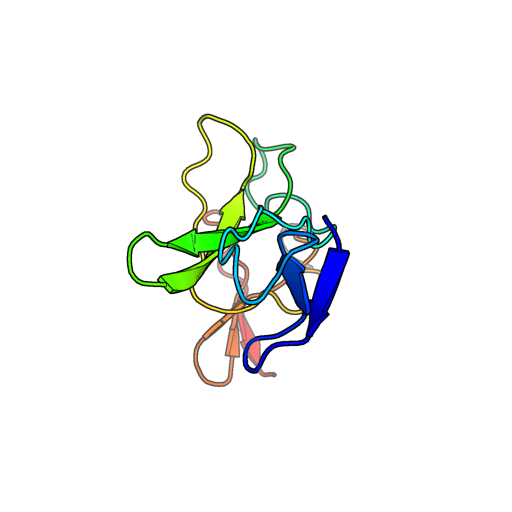4.070 1.00 85.81 86 ASP A CA 1
ATOM 662 C C . ASP A 1 86 ? -5.966 -14.965 -3.871 1.00 85.81 86 ASP A C 1
ATOM 664 O O . ASP A 1 86 ? -6.834 -14.833 -4.724 1.00 85.81 86 ASP A O 1
ATOM 668 N N . LYS A 1 87 ? -6.006 -14.255 -2.737 1.00 89.38 87 LYS A N 1
ATOM 669 C CA . LYS A 1 87 ? -7.095 -13.324 -2.409 1.00 89.38 87 LYS A CA 1
ATOM 670 C C . LYS A 1 87 ? -6.591 -11.890 -2.332 1.00 89.38 87 LYS A C 1
ATOM 672 O O . LYS A 1 87 ? -5.482 -11.636 -1.855 1.00 89.38 87 LYS A O 1
ATOM 677 N N . LEU A 1 88 ? -7.416 -10.948 -2.767 1.00 90.50 88 LEU A N 1
ATOM 678 C CA . LEU A 1 88 ? -7.224 -9.514 -2.597 1.00 90.50 88 LEU A CA 1
ATOM 679 C C . LEU A 1 88 ? -7.940 -9.059 -1.327 1.00 90.50 88 LEU A C 1
ATOM 681 O O . LEU A 1 88 ? -9.157 -9.159 -1.217 1.00 90.50 88 LEU A O 1
ATOM 685 N N . VAL A 1 89 ? -7.182 -8.545 -0.365 1.00 91.00 89 VAL A N 1
ATOM 686 C CA . VAL A 1 89 ? -7.705 -8.069 0.919 1.00 91.00 89 VAL A CA 1
ATOM 687 C C . VAL A 1 89 ? -7.625 -6.553 1.016 1.00 91.00 89 VAL A C 1
ATOM 689 O O . VAL A 1 89 ? -6.692 -5.928 0.499 1.00 91.00 89 VAL A O 1
ATOM 692 N N . CYS A 1 90 ? -8.603 -5.961 1.695 1.00 90.94 90 CYS A N 1
ATOM 693 C CA . CYS A 1 90 ? -8.608 -4.549 2.011 1.00 90.94 90 CYS A CA 1
ATOM 694 C C . CYS A 1 90 ? -7.465 -4.239 2.991 1.00 90.94 90 CYS A C 1
ATOM 696 O O . CYS A 1 90 ? -7.294 -4.936 3.992 1.00 90.94 90 CYS A O 1
ATOM 698 N N . PRO A 1 91 ? -6.651 -3.213 2.711 1.00 88.31 91 PRO A N 1
ATOM 699 C CA . PRO A 1 91 ? -5.562 -2.795 3.588 1.00 88.31 91 PRO A CA 1
ATOM 700 C C . PRO A 1 91 ? -6.015 -1.962 4.799 1.00 88.31 91 PRO A C 1
ATOM 702 O O . PRO A 1 91 ? -5.189 -1.653 5.659 1.00 88.31 91 PRO A O 1
ATOM 705 N N . ASN A 1 92 ? -7.278 -1.531 4.846 1.00 87.81 92 ASN A N 1
ATOM 706 C CA . ASN A 1 92 ? -7.799 -0.715 5.938 1.00 87.81 92 ASN A CA 1
ATOM 707 C C . ASN A 1 92 ? -8.034 -1.604 7.177 1.00 87.81 92 ASN A C 1
ATOM 709 O O . ASN A 1 92 ? -8.794 -2.561 7.073 1.00 87.81 92 ASN A O 1
ATOM 713 N N . PRO A 1 93 ? -7.422 -1.314 8.342 1.00 81.31 93 PRO A N 1
ATOM 714 C CA . PRO A 1 93 ? -7.613 -2.115 9.556 1.00 81.31 93 PRO A CA 1
ATOM 715 C C . PRO A 1 93 ? -9.064 -2.146 10.053 1.00 81.31 93 PRO A C 1
ATOM 717 O O . PRO A 1 93 ? -9.445 -3.109 10.711 1.00 81.31 93 PRO A O 1
ATOM 720 N N . ASP A 1 94 ? -9.862 -1.130 9.720 1.00 83.31 94 ASP A N 1
ATOM 721 C CA . ASP A 1 94 ? -11.282 -1.050 10.082 1.00 83.31 94 ASP A CA 1
ATOM 722 C C . ASP A 1 94 ? -12.187 -1.816 9.096 1.00 83.31 94 ASP A C 1
ATOM 724 O O . ASP A 1 94 ? -13.388 -1.940 9.303 1.00 83.31 94 ASP A O 1
ATOM 728 N N . CYS A 1 95 ? -11.623 -2.349 8.004 1.00 84.31 95 CYS A N 1
ATOM 729 C CA . CYS A 1 95 ? -12.366 -3.013 6.939 1.00 84.31 95 CYS A CA 1
ATOM 730 C C . CYS A 1 95 ? -11.831 -4.428 6.687 1.00 84.31 95 CYS A C 1
ATOM 732 O O . CYS A 1 95 ? -10.712 -4.626 6.217 1.00 84.31 95 CYS A O 1
ATOM 734 N N . GLY A 1 96 ? -12.669 -5.433 6.934 1.00 79.94 96 GLY A N 1
ATOM 735 C CA . GLY A 1 96 ? -12.336 -6.845 6.724 1.00 79.94 96 GLY A CA 1
ATOM 736 C C . GLY A 1 96 ? -12.568 -7.362 5.301 1.00 79.94 96 GLY A C 1
ATOM 737 O O . GLY A 1 96 ? -12.556 -8.575 5.100 1.00 79.94 96 GLY A O 1
ATOM 738 N N . HIS A 1 97 ? -12.826 -6.487 4.322 1.00 86.06 97 HIS A N 1
ATOM 739 C CA . HIS A 1 97 ? -13.218 -6.918 2.981 1.00 86.06 97 HIS A CA 1
ATOM 740 C C . HIS A 1 97 ? -12.110 -7.733 2.301 1.00 86.06 97 HIS A C 1
ATOM 742 O O . HIS A 1 97 ? -10.959 -7.303 2.209 1.00 86.06 97 HIS A O 1
ATOM 748 N N . ALA A 1 98 ? -12.469 -8.905 1.788 1.00 86.12 98 ALA A N 1
ATOM 749 C CA . ALA A 1 98 ? -11.591 -9.770 1.021 1.00 86.12 98 ALA A CA 1
ATOM 750 C C . ALA A 1 98 ? -12.360 -10.312 -0.182 1.00 86.12 98 ALA A C 1
ATOM 752 O O . ALA A 1 98 ? -13.464 -10.830 -0.027 1.00 86.12 98 ALA A O 1
ATOM 753 N N . ARG A 1 99 ? -11.766 -10.211 -1.368 1.00 81.75 99 ARG A N 1
ATOM 754 C CA . ARG A 1 99 ? -12.290 -10.788 -2.606 1.00 81.75 99 ARG A CA 1
ATOM 755 C C . ARG A 1 99 ? -11.277 -11.749 -3.210 1.00 81.75 99 ARG A C 1
ATOM 757 O O . ARG A 1 99 ? -10.080 -11.650 -2.945 1.00 81.75 99 ARG A O 1
ATOM 764 N N . GLU A 1 100 ? -11.761 -12.692 -3.994 1.00 76.44 100 GLU A N 1
ATOM 765 C CA . GLU A 1 100 ? -10.914 -13.610 -4.759 1.00 76.44 100 GLU A CA 1
ATOM 766 C C . GLU A 1 100 ? -10.444 -12.883 -6.037 1.00 76.44 100 GLU A C 1
ATOM 768 O O . GLU A 1 100 ? -11.167 -12.015 -6.533 1.00 76.44 100 GLU A O 1
ATOM 773 N N . ASP A 1 101 ? -9.187 -13.104 -6.447 1.00 61.38 101 ASP A N 1
ATOM 774 C CA . ASP A 1 101 ? -8.539 -12.438 -7.599 1.00 61.38 101 ASP A CA 1
ATOM 775 C C . ASP A 1 101 ? -9.010 -13.022 -8.938 1.00 61.38 101 ASP A C 1
ATOM 777 O O . ASP A 1 101 ? -9.093 -14.268 -9.039 1.00 61.38 101 ASP A O 1
#

Radius of gyration: 14.51 Å; chains: 1; bounding box: 45×28×27 Å